Protein AF-A0A3S9PC33-F1 (afdb_monomer_lite)

Radius of gyration: 20.85 Å; chains: 1; bounding box: 81×26×42 Å

Sequence (114 aa):
MAQGRTTSTGSTDLRLGSVVSEIEGLYTALRTTPGGPRRDRILTDLAQAGRRLTALALDPRRDRGGVPPRSRWERRRHLAARGAELVSVFLTGWAEGRRAGDREATHAPGSRHP

Structure (mmCIF, N/CA/C/O backbone):
data_AF-A0A3S9PC33-F1
#
_entry.id   AF-A0A3S9PC33-F1
#
loop_
_atom_site.group_PDB
_atom_site.id
_atom_site.type_symbol
_atom_site.label_atom_id
_atom_site.label_alt_id
_atom_site.label_comp_id
_atom_site.label_asym_id
_atom_site.label_entity_id
_atom_site.label_seq_id
_atom_site.pdbx_PDB_ins_code
_atom_site.Cartn_x
_atom_site.Cartn_y
_atom_site.Cartn_z
_atom_site.occupancy
_atom_site.B_iso_or_equiv
_atom_site.auth_seq_id
_atom_site.auth_comp_id
_atom_site.auth_asym_id
_atom_site.auth_atom_id
_atom_site.pdbx_PDB_model_num
ATOM 1 N N . MET A 1 1 ? 31.276 11.092 -24.715 1.00 33.91 1 MET A N 1
ATOM 2 C CA . MET A 1 1 ? 30.232 11.737 -23.887 1.00 33.91 1 MET A CA 1
ATOM 3 C C . MET A 1 1 ? 29.112 10.729 -23.625 1.00 33.91 1 MET A C 1
ATOM 5 O O . MET A 1 1 ? 28.301 10.501 -24.512 1.00 33.91 1 MET A O 1
ATOM 9 N N . ALA A 1 2 ? 29.098 10.060 -22.464 1.00 45.88 2 ALA A N 1
ATOM 10 C CA . ALA A 1 2 ? 28.091 9.046 -22.118 1.00 45.88 2 ALA A CA 1
ATOM 11 C C . ALA A 1 2 ? 27.826 9.031 -20.595 1.00 45.88 2 ALA A C 1
ATOM 13 O O . ALA A 1 2 ? 28.164 8.071 -19.914 1.00 45.88 2 ALA A O 1
ATOM 14 N N . GLN A 1 3 ? 27.226 10.101 -20.055 1.00 43.12 3 GLN A N 1
ATOM 15 C CA . GLN A 1 3 ? 27.032 10.281 -18.600 1.00 43.12 3 GLN A CA 1
ATOM 16 C C . GLN A 1 3 ? 25.560 10.365 -18.128 1.00 43.12 3 GLN A C 1
ATOM 18 O O . GLN A 1 3 ? 25.309 10.621 -16.958 1.00 43.12 3 GLN A O 1
ATOM 23 N N . GLY A 1 4 ? 24.561 10.136 -18.991 1.00 46.12 4 GLY A N 1
ATOM 24 C CA . GLY A 1 4 ? 23.149 10.427 -18.661 1.00 46.12 4 GLY A CA 1
ATOM 25 C C . GLY A 1 4 ? 22.278 9.277 -18.126 1.00 46.12 4 GLY A C 1
ATOM 26 O O . GLY A 1 4 ? 21.115 9.511 -17.817 1.00 46.12 4 GLY A O 1
ATOM 27 N N . ARG A 1 5 ? 22.769 8.029 -18.053 1.00 51.16 5 ARG A N 1
ATOM 28 C CA . ARG A 1 5 ? 21.909 6.842 -17.811 1.00 51.16 5 ARG A CA 1
ATOM 29 C C . ARG A 1 5 ? 21.961 6.237 -16.402 1.00 51.16 5 ARG A C 1
ATOM 31 O O . ARG A 1 5 ? 21.090 5.440 -16.073 1.00 51.16 5 ARG A O 1
ATOM 38 N N . THR A 1 6 ? 22.930 6.598 -15.562 1.00 51.22 6 THR A N 1
ATOM 39 C CA . THR A 1 6 ? 23.136 5.959 -14.244 1.00 51.22 6 THR A CA 1
ATOM 40 C C . THR A 1 6 ? 22.338 6.607 -13.109 1.00 51.22 6 THR A C 1
ATOM 42 O O . THR A 1 6 ? 21.888 5.914 -12.199 1.00 51.22 6 THR A O 1
ATOM 45 N N . THR A 1 7 ? 22.095 7.917 -13.170 1.00 56.19 7 THR A N 1
ATOM 46 C CA . THR A 1 7 ? 21.427 8.673 -12.094 1.00 56.19 7 THR A CA 1
ATOM 47 C C . THR A 1 7 ? 19.926 8.388 -12.010 1.00 56.19 7 THR A C 1
ATOM 49 O O . THR A 1 7 ? 19.370 8.293 -10.915 1.00 56.19 7 THR A O 1
ATOM 52 N N . SER A 1 8 ? 19.270 8.185 -13.157 1.00 60.28 8 SER A N 1
ATOM 53 C CA . SER A 1 8 ? 17.828 7.917 -13.214 1.00 60.28 8 SER A CA 1
ATOM 54 C C . SER A 1 8 ? 17.465 6.553 -12.622 1.00 60.28 8 SER A C 1
ATOM 56 O O . SER A 1 8 ? 16.471 6.453 -11.909 1.00 60.28 8 SER A O 1
ATOM 58 N N . THR A 1 9 ? 18.265 5.513 -12.876 1.00 62.62 9 THR A N 1
ATOM 59 C CA . THR A 1 9 ? 18.015 4.164 -12.340 1.00 62.62 9 THR A CA 1
ATOM 60 C C . THR A 1 9 ? 18.237 4.122 -10.830 1.00 62.62 9 THR A C 1
ATOM 62 O O . THR A 1 9 ? 17.384 3.610 -10.109 1.00 62.62 9 THR A O 1
ATOM 65 N N . GLY A 1 10 ? 19.316 4.749 -10.342 1.00 69.62 10 GLY A N 1
ATOM 66 C CA . GLY A 1 10 ? 19.592 4.857 -8.907 1.00 69.62 10 GLY A CA 1
ATOM 67 C C . GLY A 1 10 ? 18.497 5.611 -8.148 1.00 69.62 10 GLY A C 1
ATOM 68 O O . GLY A 1 10 ? 18.058 5.157 -7.096 1.00 69.62 10 GLY A O 1
ATOM 69 N N . SER A 1 11 ? 17.976 6.711 -8.704 1.00 79.00 11 SER A N 1
ATOM 70 C CA . SER A 1 11 ? 16.856 7.439 -8.090 1.00 79.00 11 SER A CA 1
ATOM 71 C C . SER A 1 11 ? 15.584 6.588 -8.004 1.00 79.00 11 SER A C 1
ATOM 73 O O . SER A 1 11 ? 14.918 6.579 -6.969 1.00 79.00 11 SER A O 1
ATOM 75 N N . THR A 1 12 ? 15.252 5.833 -9.055 1.00 80.25 12 THR A N 1
ATOM 76 C CA . THR A 1 12 ? 14.087 4.937 -9.043 1.00 80.25 12 THR A CA 1
ATOM 77 C C . THR A 1 12 ? 14.268 3.779 -8.065 1.00 80.25 12 THR A C 1
ATOM 79 O O . THR A 1 12 ? 13.316 3.409 -7.383 1.00 80.25 12 THR A O 1
ATOM 82 N N . ASP A 1 13 ? 15.469 3.214 -7.951 1.00 82.06 13 ASP A N 1
ATOM 83 C CA . ASP A 1 13 ? 15.737 2.141 -6.992 1.00 82.06 13 ASP A CA 1
ATOM 84 C C . ASP A 1 13 ? 15.694 2.625 -5.541 1.00 82.06 13 ASP A C 1
ATOM 86 O O . ASP A 1 13 ? 15.116 1.935 -4.702 1.00 82.06 13 ASP A O 1
ATOM 90 N N . LEU A 1 14 ? 16.167 3.842 -5.257 1.00 90.12 14 LEU A N 1
ATOM 91 C CA . LEU A 1 14 ? 15.979 4.479 -3.951 1.00 90.12 14 LEU A CA 1
ATOM 92 C C . LEU A 1 14 ? 14.497 4.727 -3.642 1.00 90.12 14 LEU A C 1
ATOM 94 O O . LEU A 1 14 ? 14.057 4.457 -2.528 1.00 90.12 14 LEU A O 1
ATOM 98 N N . ARG A 1 15 ? 13.707 5.177 -4.628 1.00 89.75 15 ARG A N 1
ATOM 99 C CA . ARG A 1 15 ? 12.252 5.367 -4.476 1.00 89.75 15 ARG A CA 1
ATOM 100 C C . ARG A 1 15 ? 11.513 4.051 -4.245 1.00 89.75 15 ARG A C 1
ATOM 102 O O . ARG A 1 15 ? 10.557 4.012 -3.477 1.00 89.75 15 ARG A O 1
ATOM 109 N N . LEU A 1 16 ? 11.933 2.964 -4.890 1.00 89.94 16 LEU A N 1
ATOM 110 C CA . LEU A 1 16 ? 11.375 1.647 -4.592 1.00 89.94 16 LEU A CA 1
ATOM 111 C C . LEU A 1 16 ? 11.756 1.173 -3.199 1.00 89.94 16 LEU A C 1
ATOM 113 O O . LEU A 1 16 ? 10.877 0.718 -2.476 1.00 89.94 16 LEU A O 1
ATOM 117 N N . GLY A 1 17 ? 13.028 1.309 -2.820 1.00 89.94 17 GLY A N 1
ATOM 118 C CA . GLY A 1 17 ? 13.486 0.985 -1.472 1.00 89.94 17 GLY A CA 1
ATOM 119 C C . G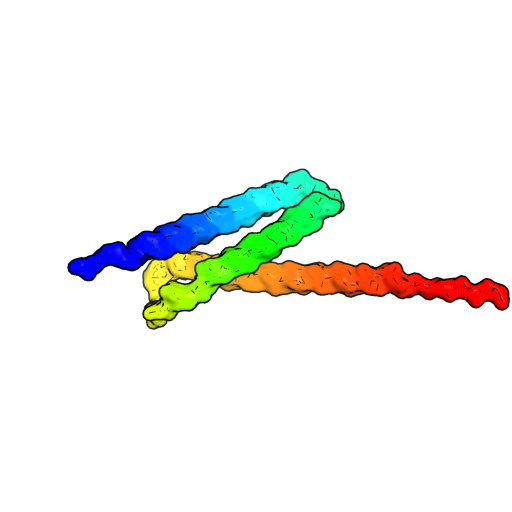LY A 1 17 ? 12.683 1.740 -0.415 1.00 89.94 17 GLY A C 1
ATOM 120 O O . GLY A 1 17 ? 12.167 1.123 0.510 1.00 89.94 17 GLY A O 1
ATOM 121 N N . SER A 1 18 ? 12.470 3.046 -0.606 1.00 95.75 18 SER A N 1
ATOM 122 C CA . SER A 1 18 ? 11.703 3.860 0.340 1.00 95.75 18 SER A CA 1
ATOM 123 C C . SER A 1 18 ? 10.242 3.422 0.451 1.00 95.75 18 SER A C 1
ATOM 125 O O . SER A 1 18 ? 9.719 3.351 1.557 1.00 95.75 18 SER A O 1
ATOM 127 N N . VAL A 1 19 ? 9.580 3.100 -0.669 1.00 96.12 19 VAL A N 1
ATOM 128 C CA . VAL A 1 19 ? 8.183 2.631 -0.638 1.00 96.12 19 VAL A CA 1
ATOM 129 C C . VAL A 1 19 ? 8.076 1.245 0.007 1.00 96.12 19 VAL A C 1
ATOM 131 O O . VAL A 1 19 ? 7.118 0.987 0.729 1.00 96.12 19 VAL A O 1
ATOM 134 N N . VAL A 1 20 ? 9.058 0.359 -0.195 1.00 96.38 20 VAL A N 1
ATOM 135 C CA . VAL A 1 20 ? 9.099 -0.948 0.483 1.00 96.38 20 VAL A CA 1
ATOM 136 C C . VAL A 1 20 ? 9.262 -0.770 1.994 1.00 96.38 20 VAL A C 1
ATOM 138 O O . VAL A 1 20 ? 8.472 -1.330 2.750 1.00 96.38 20 VAL A O 1
ATOM 141 N N . SER A 1 21 ? 10.204 0.067 2.438 1.00 96.69 21 SER A N 1
ATOM 142 C CA . SER A 1 21 ? 10.386 0.373 3.864 1.00 96.69 21 SER A CA 1
ATOM 143 C C . SER A 1 21 ? 9.148 1.023 4.494 1.00 96.69 21 SER A C 1
ATOM 145 O O . SER A 1 21 ? 8.805 0.720 5.635 1.00 96.69 21 SER A O 1
ATOM 147 N N . GLU A 1 22 ? 8.435 1.877 3.754 1.00 97.50 22 GLU A N 1
ATOM 148 C CA . GLU A 1 22 ? 7.160 2.458 4.192 1.00 97.50 22 GLU A CA 1
ATOM 149 C C . GLU A 1 22 ? 6.089 1.372 4.411 1.00 97.50 22 GLU A C 1
ATOM 151 O O . GLU A 1 22 ? 5.431 1.358 5.452 1.00 97.50 22 GLU A O 1
ATOM 156 N N . ILE A 1 23 ? 5.947 0.421 3.478 1.00 97.69 23 ILE A N 1
ATOM 157 C CA . ILE A 1 23 ? 5.007 -0.709 3.604 1.00 97.69 23 ILE A CA 1
ATOM 158 C C . ILE A 1 23 ? 5.355 -1.584 4.814 1.00 97.69 23 ILE A C 1
ATOM 160 O O . ILE A 1 23 ? 4.460 -1.954 5.573 1.00 97.69 23 ILE A O 1
ATOM 164 N N . GLU A 1 24 ? 6.635 -1.901 5.022 1.00 97.31 24 GLU A N 1
ATOM 165 C CA . GLU A 1 24 ? 7.094 -2.689 6.173 1.00 97.31 24 GLU A CA 1
ATOM 166 C C . GLU A 1 24 ? 6.794 -1.984 7.506 1.00 97.31 24 GLU A C 1
ATOM 168 O O . GLU A 1 24 ? 6.314 -2.617 8.454 1.00 97.31 24 GLU A O 1
ATOM 173 N N . GLY A 1 25 ? 7.002 -0.665 7.568 1.00 98.00 25 GLY A N 1
ATOM 174 C CA . GLY A 1 25 ? 6.657 0.156 8.728 1.00 98.00 25 GLY A CA 1
ATOM 175 C C . GLY A 1 25 ? 5.153 0.164 9.012 1.00 98.00 25 GLY A C 1
ATOM 176 O O . GLY A 1 25 ? 4.734 -0.092 10.143 1.00 98.00 25 GLY A O 1
ATOM 177 N N . LEU A 1 26 ? 4.329 0.375 7.981 1.00 97.69 26 LEU A N 1
ATOM 178 C CA . LEU A 1 26 ? 2.867 0.356 8.097 1.00 97.69 26 LEU A CA 1
ATOM 179 C C . LEU A 1 26 ? 2.340 -1.025 8.505 1.00 97.69 26 LEU A C 1
ATOM 181 O O . LEU A 1 26 ? 1.462 -1.117 9.362 1.00 97.69 26 LEU A O 1
ATOM 185 N N . TYR A 1 27 ? 2.894 -2.106 7.954 1.00 96.12 27 TYR A N 1
ATOM 186 C CA . TYR A 1 27 ? 2.521 -3.471 8.328 1.00 96.12 27 TYR A CA 1
ATOM 187 C C . TYR A 1 27 ? 2.891 -3.785 9.783 1.00 96.12 27 TYR A C 1
ATOM 189 O O . TYR A 1 27 ? 2.103 -4.380 10.522 1.00 96.12 27 TYR A O 1
ATOM 197 N N . THR A 1 28 ? 4.065 -3.333 10.226 1.00 97.69 28 THR A N 1
ATOM 198 C CA . THR A 1 28 ? 4.492 -3.475 11.623 1.00 97.69 28 THR A CA 1
ATOM 199 C C . THR A 1 28 ? 3.561 -2.706 12.560 1.00 97.69 28 THR A C 1
ATOM 201 O O . THR A 1 28 ? 3.097 -3.266 13.554 1.00 97.69 28 THR A O 1
ATOM 204 N N . ALA A 1 29 ? 3.205 -1.466 12.213 1.00 97.00 29 ALA A N 1
ATOM 205 C CA . ALA A 1 29 ? 2.234 -0.674 12.965 1.00 97.00 29 ALA A CA 1
ATOM 206 C C . ALA A 1 29 ? 0.843 -1.331 12.986 1.00 97.00 29 ALA A C 1
ATOM 208 O O . ALA A 1 29 ? 0.173 -1.334 14.017 1.00 97.00 29 ALA A O 1
ATOM 209 N N . LEU A 1 30 ? 0.409 -1.938 11.879 1.00 96.81 30 LEU A N 1
ATOM 210 C CA . LEU A 1 30 ? -0.863 -2.658 11.796 1.00 96.81 30 LEU A CA 1
ATOM 211 C C . LEU A 1 30 ? -0.906 -3.872 12.733 1.00 96.81 30 LEU A C 1
ATOM 213 O O . LEU A 1 30 ? -1.960 -4.178 13.292 1.00 96.81 30 LEU A O 1
ATOM 217 N N . ARG A 1 31 ? 0.222 -4.573 12.905 1.00 96.38 31 ARG A N 1
ATOM 218 C CA . ARG A 1 31 ? 0.324 -5.738 13.800 1.00 96.38 31 ARG A CA 1
ATOM 219 C C . ARG A 1 31 ? 0.199 -5.369 15.275 1.00 96.38 31 ARG A C 1
ATOM 221 O O . ARG A 1 31 ? -0.266 -6.194 16.051 1.00 96.38 31 ARG A O 1
ATOM 228 N N . THR A 1 32 ? 0.592 -4.156 15.651 1.00 96.19 32 THR A N 1
ATOM 229 C CA . THR A 1 32 ? 0.540 -3.675 17.041 1.00 96.19 32 THR A CA 1
ATOM 230 C C . THR A 1 32 ? -0.662 -2.775 17.325 1.00 96.19 32 THR A C 1
ATOM 232 O O . THR A 1 32 ? -0.960 -2.508 18.486 1.00 96.19 32 THR A O 1
ATOM 235 N N . THR A 1 33 ? -1.377 -2.319 16.290 1.00 94.81 33 THR A N 1
ATOM 236 C CA . THR A 1 33 ? -2.534 -1.427 16.432 1.00 94.81 33 THR A CA 1
ATOM 237 C C . THR A 1 33 ? -3.837 -2.229 16.547 1.00 94.81 33 THR A C 1
ATOM 239 O O . THR A 1 33 ? -4.243 -2.875 15.568 1.00 94.81 33 THR A O 1
ATOM 242 N N . PRO A 1 34 ? -4.531 -2.175 17.702 1.00 90.56 34 PRO A N 1
ATOM 243 C CA . PRO A 1 34 ? -5.853 -2.779 17.854 1.00 90.56 34 PRO A CA 1
ATOM 244 C C . PRO A 1 34 ? -6.888 -2.105 16.935 1.00 90.56 34 PRO A C 1
ATOM 246 O O . PRO A 1 34 ? -6.613 -1.083 16.309 1.00 90.56 34 PRO A O 1
ATOM 249 N N . GLY A 1 35 ? -8.069 -2.714 16.801 1.00 90.56 35 GLY A N 1
ATOM 250 C CA . GLY A 1 35 ? -9.140 -2.244 15.911 1.00 90.56 35 GLY A CA 1
ATOM 251 C C . GLY A 1 35 ? -9.550 -0.777 16.108 1.00 90.56 35 GLY A C 1
ATOM 252 O O . GLY A 1 35 ? -9.278 -0.168 17.141 1.00 90.56 35 GLY A O 1
ATOM 253 N N . GLY A 1 36 ? -10.228 -0.218 15.103 1.00 94.38 36 GLY A N 1
ATOM 254 C CA . GLY A 1 36 ? -10.797 1.130 15.146 1.00 94.38 36 GLY A CA 1
ATOM 255 C C . GLY A 1 36 ? -10.163 2.112 14.152 1.00 94.38 36 GLY A C 1
ATOM 256 O O . GLY A 1 36 ? -9.352 1.716 13.310 1.00 94.38 36 GLY A O 1
ATOM 257 N N . PRO A 1 37 ? -10.471 3.418 14.270 1.00 95.06 37 PRO A N 1
ATOM 258 C CA . PRO A 1 37 ? -10.168 4.408 13.232 1.00 95.06 37 PRO A CA 1
ATOM 259 C C . PRO A 1 37 ? -8.682 4.521 12.879 1.00 95.06 37 PRO A C 1
ATOM 261 O O . PRO A 1 37 ? -8.318 4.803 11.739 1.00 95.06 37 PRO A O 1
ATOM 264 N N . ARG A 1 38 ? -7.791 4.287 13.852 1.00 95.88 38 ARG A N 1
ATOM 265 C CA . ARG A 1 38 ? -6.340 4.275 13.620 1.00 95.88 38 ARG A CA 1
ATOM 266 C C . ARG A 1 38 ? -5.921 3.104 12.730 1.00 95.88 38 ARG A C 1
ATOM 268 O O . ARG A 1 38 ? -5.086 3.287 11.850 1.00 95.88 38 ARG A O 1
ATOM 275 N N . ARG A 1 39 ? -6.508 1.924 12.937 1.00 96.31 39 ARG A N 1
ATOM 276 C CA . ARG A 1 39 ? -6.255 0.730 12.124 1.00 96.31 39 ARG A CA 1
ATOM 277 C C . ARG A 1 39 ? -6.733 0.932 10.686 1.00 96.31 39 ARG A C 1
ATOM 279 O O . ARG A 1 39 ? -6.003 0.594 9.759 1.00 96.31 39 ARG A O 1
ATOM 286 N N . ASP A 1 40 ? -7.902 1.543 10.505 1.00 95.19 40 ASP A N 1
ATOM 287 C CA . ASP A 1 40 ? -8.468 1.825 9.177 1.00 95.19 40 ASP A CA 1
ATOM 288 C C . ASP A 1 40 ? -7.625 2.826 8.379 1.00 95.19 40 ASP A C 1
ATOM 290 O O . ASP A 1 40 ? -7.432 2.662 7.170 1.00 95.19 40 ASP A O 1
ATOM 294 N N . ARG A 1 41 ? -7.057 3.831 9.058 1.00 97.06 41 ARG A N 1
ATOM 295 C CA . ARG A 1 41 ? -6.075 4.748 8.457 1.00 97.06 41 ARG A CA 1
ATOM 296 C C . ARG A 1 41 ? -4.828 4.000 7.996 1.00 97.06 41 ARG A C 1
ATOM 298 O O . ARG A 1 41 ? -4.470 4.114 6.831 1.00 97.06 41 ARG A O 1
ATOM 305 N N . ILE A 1 42 ? -4.246 3.150 8.849 1.00 97.12 42 ILE A N 1
ATOM 306 C CA . ILE A 1 42 ? -3.064 2.345 8.487 1.00 97.12 42 ILE A CA 1
ATOM 307 C C . ILE A 1 42 ? -3.349 1.457 7.267 1.00 97.12 42 ILE A C 1
ATOM 309 O O . ILE A 1 42 ? -2.520 1.365 6.366 1.00 97.12 42 ILE A O 1
ATOM 313 N N . LEU A 1 43 ? -4.524 0.826 7.196 1.00 96.94 43 LEU A N 1
ATOM 314 C CA . LEU A 1 43 ? -4.926 0.025 6.033 1.00 96.94 43 LEU A CA 1
ATOM 315 C C . LEU A 1 43 ? -5.060 0.871 4.757 1.00 96.94 43 LEU A C 1
ATOM 317 O O . LEU A 1 43 ? -4.669 0.428 3.676 1.00 96.94 43 LEU A O 1
ATOM 321 N N . THR A 1 44 ? -5.587 2.089 4.880 1.00 97.38 44 THR A N 1
ATOM 322 C CA . THR A 1 44 ? -5.712 3.036 3.763 1.00 97.38 44 THR A CA 1
ATOM 323 C C . THR A 1 44 ? -4.341 3.475 3.250 1.00 97.38 44 THR A C 1
ATOM 325 O O . THR A 1 44 ? -4.093 3.433 2.040 1.00 97.38 44 THR A O 1
ATOM 328 N N . ASP A 1 45 ? -3.432 3.814 4.163 1.00 97.06 45 ASP A N 1
ATOM 329 C CA . ASP A 1 45 ? -2.058 4.207 3.850 1.00 97.06 45 ASP A CA 1
ATOM 330 C C . ASP A 1 45 ? -1.295 3.054 3.186 1.00 97.06 45 ASP A C 1
ATOM 332 O O . ASP A 1 45 ? -0.602 3.249 2.184 1.00 97.06 45 ASP A O 1
ATOM 336 N N . LEU A 1 46 ? -1.494 1.826 3.673 1.00 97.50 46 LEU A N 1
ATOM 337 C CA . LEU A 1 46 ? -0.884 0.618 3.118 1.00 97.50 46 LEU A CA 1
ATOM 338 C C . LEU A 1 46 ? -1.380 0.342 1.689 1.00 97.50 46 LEU A C 1
ATOM 340 O O . LEU A 1 46 ? -0.578 0.051 0.799 1.00 97.50 46 LEU A O 1
ATOM 344 N N . ALA A 1 47 ? -2.677 0.529 1.424 1.00 95.88 47 ALA A N 1
ATOM 345 C CA . ALA A 1 47 ? -3.228 0.446 0.071 1.00 95.88 47 ALA A CA 1
ATOM 346 C C . ALA A 1 47 ? -2.649 1.531 -0.859 1.00 95.88 47 ALA A C 1
ATOM 348 O O . ALA A 1 47 ? -2.346 1.268 -2.026 1.00 95.88 47 ALA A O 1
ATOM 349 N N . GLN A 1 48 ? -2.458 2.755 -0.361 1.00 96.31 48 GLN A N 1
ATOM 350 C CA . GLN A 1 48 ? -1.847 3.841 -1.131 1.00 96.31 48 GLN A CA 1
ATOM 351 C C . GLN A 1 48 ? -0.361 3.595 -1.419 1.00 96.31 48 GLN A C 1
ATOM 353 O O . GLN A 1 48 ? 0.103 3.877 -2.527 1.00 96.31 48 GLN A O 1
ATOM 358 N N . ALA A 1 49 ? 0.391 3.064 -0.456 1.00 95.12 49 ALA A N 1
ATOM 359 C CA . ALA A 1 49 ? 1.780 2.663 -0.651 1.00 95.12 49 ALA A CA 1
ATOM 360 C C . ALA A 1 49 ? 1.896 1.529 -1.687 1.00 95.12 49 ALA A C 1
ATOM 362 O O . ALA A 1 49 ? 2.717 1.622 -2.599 1.00 95.12 49 ALA A O 1
ATOM 363 N N . GLY A 1 50 ? 1.005 0.531 -1.646 1.00 93.62 50 GLY A N 1
ATOM 364 C CA . GLY A 1 50 ? 0.941 -0.539 -2.651 1.00 93.62 50 GLY A CA 1
ATOM 365 C C . GLY A 1 50 ? 0.678 -0.031 -4.077 1.00 93.62 50 GLY A C 1
ATOM 366 O O . GLY A 1 50 ? 1.344 -0.456 -5.026 1.00 93.62 50 GLY A O 1
ATOM 367 N N . ARG A 1 51 ? -0.224 0.948 -4.243 1.00 93.25 51 ARG A N 1
ATOM 368 C CA . ARG A 1 51 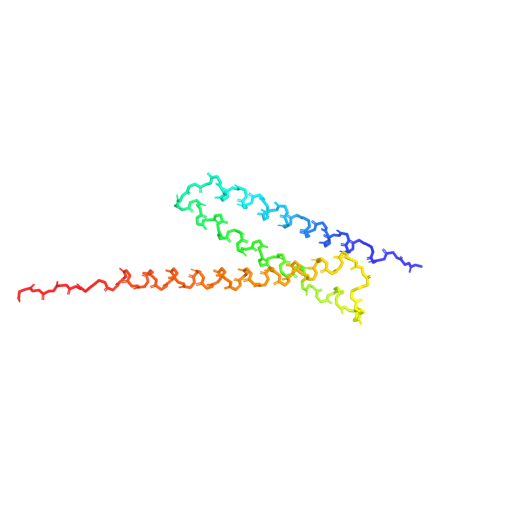? -0.453 1.609 -5.544 1.00 93.25 51 ARG A CA 1
ATOM 369 C C . ARG A 1 51 ? 0.793 2.341 -6.046 1.00 93.25 51 ARG A C 1
ATOM 371 O O . ARG A 1 51 ? 1.151 2.204 -7.214 1.00 93.25 51 ARG A O 1
ATOM 378 N N . ARG A 1 52 ? 1.487 3.074 -5.165 1.00 93.19 52 ARG A N 1
ATOM 379 C CA . ARG A 1 52 ? 2.755 3.750 -5.498 1.00 93.19 52 ARG A CA 1
ATOM 380 C C . ARG A 1 52 ? 3.837 2.751 -5.907 1.00 93.19 52 ARG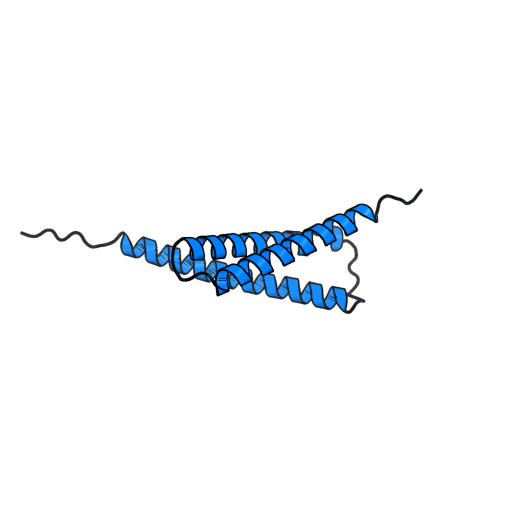 A C 1
ATOM 382 O O . ARG A 1 52 ? 4.515 2.976 -6.905 1.00 93.19 52 ARG A O 1
ATOM 389 N N . LEU A 1 53 ? 3.965 1.637 -5.185 1.00 92.44 53 LEU A N 1
ATOM 390 C CA . LEU A 1 53 ? 4.916 0.575 -5.514 1.00 92.44 53 LEU A CA 1
ATOM 391 C C . LEU A 1 53 ? 4.645 -0.002 -6.904 1.00 92.44 53 LEU A C 1
ATOM 393 O O . LEU A 1 53 ? 5.568 -0.140 -7.701 1.00 92.44 53 LEU A O 1
ATOM 397 N N . THR A 1 54 ? 3.378 -0.290 -7.203 1.00 88.62 54 THR A N 1
ATOM 398 C CA . THR A 1 54 ? 2.949 -0.818 -8.504 1.00 88.62 54 THR A CA 1
ATOM 399 C C . THR A 1 54 ? 3.282 0.162 -9.627 1.00 88.62 54 THR A C 1
ATOM 401 O O . THR A 1 54 ? 3.901 -0.228 -10.612 1.00 88.62 54 THR A O 1
ATOM 404 N N . ALA A 1 55 ? 2.978 1.451 -9.451 1.00 87.31 55 ALA A N 1
ATOM 405 C CA . ALA A 1 55 ? 3.310 2.485 -10.431 1.00 87.31 55 ALA A CA 1
ATOM 406 C C . ALA A 1 55 ? 4.827 2.596 -10.688 1.00 87.31 55 ALA A C 1
ATOM 408 O O . ALA A 1 55 ? 5.250 2.756 -11.829 1.00 87.31 55 ALA A O 1
ATOM 409 N N . LEU A 1 56 ? 5.654 2.464 -9.644 1.00 86.75 56 LEU A N 1
ATOM 410 C CA . LEU A 1 56 ? 7.117 2.476 -9.766 1.00 86.75 56 LEU A CA 1
ATOM 411 C C . LEU A 1 56 ? 7.684 1.183 -10.373 1.00 86.75 56 LEU A C 1
ATOM 413 O O . LEU A 1 56 ? 8.735 1.206 -11.016 1.00 86.75 56 LEU A O 1
ATOM 417 N N . ALA A 1 57 ? 7.036 0.044 -10.132 1.00 81.62 57 ALA A N 1
ATOM 418 C CA . ALA A 1 57 ? 7.460 -1.253 -10.645 1.00 81.62 57 ALA A CA 1
ATOM 419 C C . ALA A 1 57 ? 7.100 -1.440 -12.124 1.00 81.62 57 ALA A C 1
ATOM 421 O O . ALA A 1 57 ? 7.869 -2.072 -12.845 1.00 81.62 57 ALA A O 1
ATOM 422 N N . LEU A 1 58 ? 5.971 -0.873 -12.559 1.00 78.88 58 LEU A N 1
ATOM 423 C CA . LEU A 1 58 ? 5.458 -0.951 -13.928 1.00 78.88 58 LEU A CA 1
ATOM 424 C C . LEU A 1 58 ? 5.947 0.185 -14.839 1.00 78.88 58 LEU A C 1
ATOM 426 O O . LEU A 1 58 ? 5.449 0.296 -15.954 1.00 78.88 58 LEU A O 1
ATOM 430 N N . ASP A 1 59 ? 6.888 1.033 -14.396 1.00 68.62 59 ASP A N 1
ATOM 431 C CA . ASP A 1 59 ? 7.389 2.151 -15.207 1.00 68.62 59 ASP A CA 1
ATOM 432 C C . ASP A 1 59 ? 7.884 1.647 -16.586 1.00 68.62 59 ASP A C 1
ATOM 434 O O . ASP A 1 59 ? 8.927 0.983 -16.657 1.00 68.62 59 ASP A O 1
ATOM 438 N N . PRO A 1 60 ? 7.193 1.988 -17.698 1.00 53.19 60 PRO A N 1
ATOM 439 C CA . PRO A 1 60 ? 7.521 1.518 -19.047 1.00 53.19 60 PRO A CA 1
ATOM 440 C C . PRO A 1 60 ? 8.913 1.951 -19.517 1.00 53.19 60 PRO A C 1
ATOM 442 O O . PRO A 1 60 ? 9.451 1.422 -20.490 1.00 53.19 60 PRO A O 1
ATOM 445 N N . ARG A 1 61 ? 9.543 2.918 -18.833 1.00 58.25 61 ARG A N 1
ATOM 446 C CA . ARG A 1 61 ? 10.936 3.300 -19.095 1.00 58.25 61 ARG A CA 1
ATOM 447 C C . ARG A 1 61 ? 11.929 2.187 -18.744 1.00 58.25 61 ARG A C 1
ATOM 449 O O . ARG A 1 61 ? 13.016 2.184 -19.319 1.00 58.25 61 ARG A O 1
ATOM 456 N N . ARG A 1 62 ? 11.562 1.238 -17.869 1.00 54.34 62 ARG A N 1
ATOM 457 C CA . ARG A 1 62 ? 12.311 -0.011 -17.634 1.00 54.34 62 ARG A CA 1
ATOM 458 C C . ARG A 1 62 ? 12.060 -1.078 -18.700 1.00 54.34 62 ARG A C 1
ATOM 460 O O . ARG A 1 62 ? 12.930 -1.915 -18.902 1.00 54.34 62 ARG A O 1
ATOM 467 N N . ASP A 1 63 ? 10.924 -1.016 -19.390 1.00 50.38 63 ASP A N 1
ATOM 468 C CA . ASP A 1 63 ? 10.456 -2.051 -20.322 1.00 50.38 63 ASP A CA 1
ATOM 469 C C . ASP A 1 63 ? 10.883 -1.807 -21.785 1.00 50.38 63 ASP A C 1
ATOM 471 O O . ASP A 1 63 ? 10.606 -2.598 -22.681 1.00 50.38 63 ASP A O 1
ATOM 475 N N . ARG A 1 64 ? 11.644 -0.733 -22.060 1.00 48.72 64 ARG A N 1
ATOM 476 C CA . ARG A 1 64 ? 12.215 -0.438 -23.395 1.00 48.72 64 ARG A CA 1
ATOM 477 C C . ARG A 1 64 ? 13.336 -1.389 -23.852 1.00 48.72 64 ARG A C 1
ATOM 479 O O . ARG A 1 64 ? 14.105 -1.062 -24.752 1.00 48.72 64 ARG A O 1
ATOM 486 N N . GLY A 1 65 ? 13.420 -2.575 -23.271 1.00 50.12 65 GLY A N 1
ATOM 487 C CA . GLY A 1 65 ? 14.289 -3.646 -23.726 1.00 50.12 65 GLY A CA 1
ATOM 488 C C . GLY A 1 65 ? 13.634 -4.971 -23.401 1.00 50.12 65 GLY A C 1
ATOM 489 O O . GLY A 1 65 ? 13.887 -5.506 -22.329 1.00 50.12 65 GLY A O 1
ATOM 490 N N . GLY A 1 66 ? 12.807 -5.479 -24.320 1.00 46.75 66 GLY A N 1
ATOM 491 C CA . GLY A 1 66 ? 12.168 -6.798 -24.269 1.00 46.75 66 GLY A CA 1
ATOM 492 C C . GLY A 1 66 ? 13.184 -7.941 -24.295 1.00 46.75 66 GLY A C 1
ATOM 493 O O . GLY A 1 66 ? 13.261 -8.712 -25.247 1.00 46.75 66 GLY A O 1
ATOM 494 N N . VAL A 1 67 ? 14.001 -8.026 -23.252 1.00 54.69 67 VAL A N 1
ATOM 495 C CA . VAL A 1 67 ? 14.939 -9.106 -22.993 1.00 54.69 67 VAL A CA 1
ATOM 496 C C . VAL A 1 67 ? 14.356 -9.890 -21.820 1.00 54.69 67 VAL A C 1
ATOM 498 O O . VAL A 1 67 ? 14.090 -9.294 -20.775 1.00 54.69 67 VAL A O 1
ATOM 501 N N . PRO A 1 68 ? 14.133 -11.209 -21.954 1.00 56.72 68 PRO A N 1
ATOM 502 C CA . PRO A 1 68 ? 13.652 -12.023 -20.844 1.00 56.72 68 PRO A CA 1
ATOM 503 C C . PRO A 1 68 ? 14.573 -11.848 -19.623 1.00 56.72 68 PRO A C 1
ATOM 505 O O . PRO A 1 68 ? 15.787 -11.725 -19.806 1.00 56.72 68 PRO A O 1
ATOM 508 N N . PRO A 1 69 ? 14.031 -11.833 -18.388 1.00 55.91 69 PRO A N 1
ATOM 509 C CA . PRO A 1 69 ? 14.779 -11.489 -17.180 1.00 55.91 69 PRO A CA 1
ATOM 510 C C . PRO A 1 69 ? 15.983 -12.420 -17.010 1.00 55.91 69 PRO A C 1
ATOM 512 O O . PRO A 1 69 ? 15.847 -13.591 -16.637 1.00 55.91 69 PRO A O 1
ATOM 515 N N . ARG A 1 70 ? 17.179 -11.900 -17.309 1.00 63.44 70 ARG A N 1
ATOM 516 C CA . ARG A 1 70 ? 18.426 -12.676 -17.292 1.00 63.44 70 ARG A CA 1
ATOM 517 C C . ARG A 1 70 ? 18.940 -12.877 -15.872 1.00 63.44 70 ARG A C 1
ATOM 519 O O . ARG A 1 70 ? 19.654 -13.845 -15.621 1.00 63.44 70 ARG A O 1
ATOM 526 N N . SER A 1 71 ? 18.539 -12.031 -14.921 1.00 68.12 71 SER A N 1
ATOM 527 C CA . SER A 1 71 ? 19.003 -12.115 -13.536 1.00 68.12 71 SER A CA 1
ATOM 528 C C . SER A 1 71 ? 17.960 -12.705 -12.574 1.00 68.12 71 SER A C 1
ATOM 530 O O . SER A 1 71 ? 16.748 -12.500 -12.686 1.00 68.12 71 SER A O 1
ATOM 532 N N . ARG A 1 72 ? 18.441 -13.425 -11.550 1.00 73.12 72 ARG A N 1
ATOM 533 C CA . ARG A 1 72 ? 17.622 -13.911 -10.419 1.00 73.12 72 ARG A CA 1
ATOM 534 C C . ARG A 1 72 ? 16.888 -12.763 -9.709 1.00 73.12 72 ARG A C 1
ATOM 536 O O . ARG A 1 72 ? 15.807 -12.966 -9.160 1.00 73.12 72 ARG A O 1
ATOM 543 N N . TRP A 1 73 ? 17.478 -11.570 -9.724 1.00 71.56 73 TRP A N 1
ATOM 544 C CA . TRP A 1 73 ? 16.955 -10.376 -9.068 1.00 71.56 73 TRP A CA 1
ATOM 545 C C . TRP A 1 73 ? 15.757 -9.781 -9.823 1.00 71.56 73 TRP A C 1
ATOM 547 O O . TRP A 1 73 ? 14.731 -9.500 -9.209 1.00 71.56 73 TRP A O 1
ATOM 557 N N . GLU A 1 74 ? 15.824 -9.698 -11.154 1.00 69.44 74 GLU A N 1
ATOM 558 C CA . GLU A 1 74 ? 14.684 -9.295 -11.996 1.00 69.44 74 GLU A CA 1
ATOM 559 C C . GLU A 1 74 ? 13.520 -10.277 -11.883 1.00 69.44 74 GLU A C 1
ATOM 561 O O . GLU A 1 74 ? 12.374 -9.853 -11.756 1.00 69.44 74 GLU A O 1
ATOM 566 N N . ARG A 1 75 ? 13.804 -11.587 -11.833 1.00 74.19 75 ARG A N 1
ATOM 567 C CA . ARG A 1 75 ? 12.769 -12.604 -11.587 1.00 74.19 75 ARG A CA 1
ATOM 568 C C . ARG A 1 75 ? 12.065 -12.399 -10.245 1.00 74.19 75 ARG A C 1
ATOM 570 O O . ARG A 1 75 ? 10.838 -12.411 -10.199 1.00 74.19 75 ARG A O 1
ATOM 577 N N . ARG A 1 76 ? 12.816 -12.154 -9.163 1.00 78.56 76 ARG A N 1
ATOM 578 C CA . ARG A 1 76 ? 12.233 -11.840 -7.844 1.00 78.56 76 ARG A CA 1
ATOM 579 C C . ARG A 1 76 ? 11.373 -10.580 -7.886 1.00 78.56 76 ARG A C 1
ATOM 581 O O . ARG A 1 76 ? 10.299 -10.559 -7.298 1.00 78.56 76 ARG A O 1
ATOM 588 N N . ARG A 1 77 ? 11.818 -9.555 -8.609 1.00 77.06 77 ARG A N 1
ATOM 589 C CA . ARG A 1 77 ? 11.104 -8.283 -8.735 1.00 77.06 77 ARG A CA 1
ATOM 590 C C . ARG A 1 77 ? 9.817 -8.406 -9.548 1.00 77.06 77 ARG A C 1
ATOM 592 O O . ARG A 1 77 ? 8.801 -7.849 -9.153 1.00 77.06 77 ARG A O 1
ATOM 599 N N . HIS A 1 78 ? 9.846 -9.169 -10.637 1.00 77.19 78 HIS A N 1
ATOM 600 C CA . HIS A 1 78 ? 8.660 -9.454 -11.439 1.00 77.19 78 HIS A CA 1
ATOM 601 C C . HIS A 1 78 ? 7.613 -10.231 -10.627 1.00 77.19 78 HIS A C 1
ATOM 603 O O . HIS A 1 78 ? 6.437 -9.879 -10.634 1.00 77.19 78 HIS A O 1
ATOM 609 N N . LEU A 1 79 ? 8.046 -11.226 -9.845 1.00 80.06 79 LEU A N 1
ATOM 610 C CA . LEU A 1 79 ? 7.165 -11.944 -8.919 1.00 80.06 79 LEU A CA 1
ATOM 611 C C . LEU A 1 79 ? 6.605 -11.029 -7.819 1.00 80.06 79 LEU A C 1
ATOM 613 O O . LEU A 1 79 ? 5.428 -11.135 -7.493 1.00 80.06 79 LEU A O 1
ATOM 617 N N . ALA A 1 80 ? 7.406 -10.101 -7.285 1.00 77.31 80 ALA A N 1
ATOM 618 C CA . ALA A 1 80 ? 6.933 -9.117 -6.311 1.00 77.31 80 ALA A CA 1
ATOM 619 C C . ALA A 1 80 ? 5.882 -8.164 -6.908 1.00 77.31 80 ALA A C 1
ATOM 621 O O . ALA A 1 80 ? 4.875 -7.889 -6.263 1.00 77.31 80 ALA A O 1
ATOM 622 N N . ALA A 1 81 ? 6.074 -7.710 -8.152 1.00 75.25 81 ALA A N 1
ATOM 623 C CA . ALA A 1 81 ? 5.099 -6.880 -8.861 1.00 75.25 81 ALA A CA 1
ATOM 624 C C . ALA A 1 81 ? 3.778 -7.631 -9.094 1.00 75.25 81 ALA A C 1
ATOM 626 O O . ALA A 1 81 ? 2.708 -7.100 -8.804 1.00 75.25 81 ALA A O 1
ATOM 627 N N . ARG A 1 82 ? 3.851 -8.899 -9.523 1.00 75.56 82 ARG A N 1
ATOM 628 C CA . ARG A 1 82 ? 2.674 -9.771 -9.662 1.00 75.56 82 ARG A 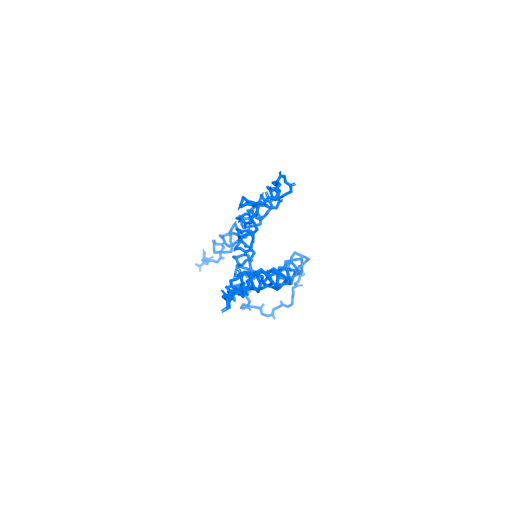CA 1
ATOM 629 C C . ARG A 1 82 ? 1.968 -10.033 -8.329 1.00 75.56 82 ARG A C 1
ATOM 631 O O . ARG A 1 82 ? 0.745 -10.020 -8.272 1.00 75.56 82 ARG A O 1
ATOM 638 N N . GLY A 1 83 ? 2.719 -10.226 -7.246 1.00 78.00 83 GLY A N 1
ATOM 639 C CA . GLY A 1 83 ? 2.152 -10.364 -5.903 1.00 78.00 83 GLY A CA 1
ATOM 640 C C . GLY A 1 83 ? 1.434 -9.095 -5.433 1.00 78.00 83 GLY A C 1
ATOM 641 O O . GLY A 1 83 ? 0.338 -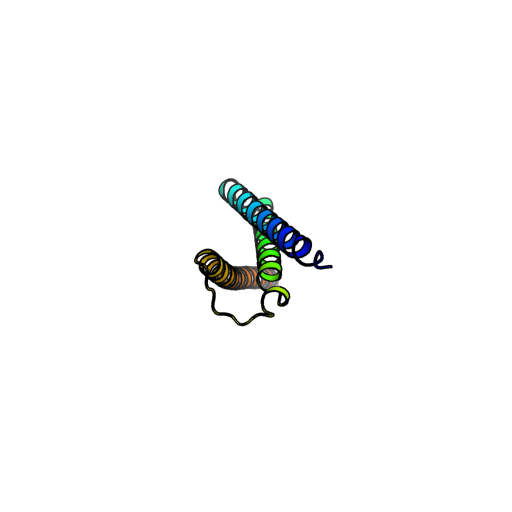9.177 -4.884 1.00 78.00 83 GLY A O 1
ATOM 642 N N . ALA A 1 84 ? 2.008 -7.918 -5.695 1.00 74.44 84 ALA A N 1
ATOM 643 C CA . ALA A 1 84 ? 1.396 -6.635 -5.352 1.00 74.44 84 ALA A CA 1
ATOM 644 C C . ALA A 1 84 ? 0.088 -6.378 -6.123 1.00 74.44 84 ALA A C 1
ATOM 646 O O . ALA A 1 84 ? -0.865 -5.853 -5.548 1.00 74.44 84 ALA A O 1
ATOM 647 N N . GLU A 1 85 ? 0.015 -6.797 -7.389 1.00 77.25 85 GLU A N 1
ATOM 648 C CA . GLU A 1 85 ? -1.206 -6.744 -8.203 1.00 77.25 85 GLU A CA 1
ATOM 649 C C . GLU A 1 85 ? -2.344 -7.560 -7.561 1.00 77.25 85 GLU A C 1
ATOM 651 O O . GLU A 1 85 ? -3.448 -7.047 -7.375 1.00 77.25 85 GLU A O 1
ATOM 656 N N . LEU A 1 86 ? -2.059 -8.791 -7.117 1.00 70.38 86 LEU A N 1
ATOM 657 C CA . LEU A 1 86 ? -3.039 -9.649 -6.439 1.00 70.38 86 LEU A CA 1
ATOM 658 C C . LEU A 1 86 ? -3.504 -9.067 -5.095 1.00 70.38 86 LEU A C 1
ATOM 660 O O . LEU A 1 86 ? -4.696 -9.087 -4.788 1.00 70.38 86 LEU A O 1
ATOM 664 N N . VAL A 1 87 ? -2.582 -8.503 -4.308 1.00 75.12 87 VAL A N 1
ATOM 665 C CA . VAL A 1 87 ? -2.919 -7.833 -3.040 1.00 75.12 87 VAL A CA 1
ATOM 666 C C . VAL A 1 87 ? -3.781 -6.594 -3.288 1.00 75.12 87 VAL A C 1
ATOM 668 O O . VAL A 1 87 ? -4.727 -6.353 -2.542 1.00 75.12 87 VAL A O 1
ATOM 671 N N . SER A 1 88 ? -3.499 -5.831 -4.348 1.00 70.19 88 SER A N 1
ATOM 672 C CA . SER A 1 88 ? -4.303 -4.670 -4.734 1.00 70.19 88 SER A CA 1
ATOM 673 C C . SER A 1 88 ? -5.748 -5.073 -5.019 1.00 70.19 88 SER A C 1
ATOM 675 O O . SER A 1 88 ? -6.648 -4.497 -4.418 1.00 70.19 88 SER A O 1
ATOM 677 N N . VAL A 1 89 ? -5.962 -6.106 -5.847 1.00 72.62 89 VAL A N 1
ATOM 678 C CA . VAL A 1 89 ? -7.299 -6.634 -6.184 1.00 72.62 89 VAL A CA 1
ATOM 679 C C . VAL A 1 89 ? -8.049 -7.131 -4.944 1.00 72.62 89 VAL A C 1
ATOM 681 O O . VAL A 1 89 ? -9.235 -6.846 -4.776 1.00 72.62 89 VAL A O 1
ATOM 684 N N . PHE A 1 90 ? -7.358 -7.831 -4.041 1.00 72.12 90 PHE A N 1
ATOM 685 C CA . PHE A 1 90 ? -7.945 -8.284 -2.780 1.00 72.12 90 PHE A CA 1
ATOM 686 C C . PHE A 1 90 ? -8.392 -7.109 -1.893 1.00 72.12 90 PHE A C 1
ATOM 688 O O . PHE A 1 90 ? -9.500 -7.111 -1.353 1.00 72.12 90 PHE A O 1
ATOM 695 N N . LEU A 1 91 ? -7.557 -6.074 -1.769 1.00 74.00 91 LEU A N 1
ATOM 696 C CA . LEU A 1 91 ? -7.860 -4.901 -0.949 1.00 74.00 91 LEU A CA 1
ATOM 697 C C . LEU A 1 91 ? -8.972 -4.028 -1.543 1.00 74.00 91 LEU A C 1
ATOM 699 O O . LEU A 1 91 ? -9.761 -3.469 -0.778 1.00 74.00 91 LEU A O 1
ATOM 703 N N . THR A 1 92 ? -9.079 -3.913 -2.871 1.00 72.88 92 THR A N 1
ATOM 704 C CA . THR A 1 92 ? -10.222 -3.236 -3.503 1.00 72.88 92 THR A CA 1
ATOM 705 C C . THR A 1 92 ? -11.519 -3.999 -3.276 1.00 72.88 92 THR A C 1
ATOM 707 O O . THR A 1 92 ? -12.500 -3.372 -2.888 1.00 72.88 92 THR A O 1
ATOM 710 N N . GLY A 1 93 ? -11.523 -5.331 -3.399 1.00 64.38 93 GLY A N 1
ATOM 711 C CA . GLY A 1 93 ? -12.700 -6.146 -3.070 1.00 64.38 93 GLY A CA 1
ATOM 712 C C . GLY A 1 93 ? -13.143 -5.991 -1.608 1.00 64.38 93 GLY A C 1
ATOM 713 O O . GLY A 1 93 ? -14.331 -5.856 -1.319 1.00 64.38 93 GLY A O 1
ATOM 714 N N . TRP A 1 94 ? -12.187 -5.909 -0.679 1.00 60.66 94 TRP A N 1
ATOM 715 C CA . TRP A 1 94 ? -12.474 -5.658 0.737 1.00 60.66 94 TRP A CA 1
ATOM 716 C C . TRP A 1 94 ? -13.026 -4.243 1.008 1.00 60.66 94 TRP A C 1
ATOM 718 O O . TRP A 1 94 ? -13.903 -4.061 1.854 1.00 60.66 94 TRP A O 1
ATOM 728 N N . ALA A 1 95 ? -12.550 -3.225 0.285 1.00 58.44 95 ALA A N 1
ATOM 729 C CA . ALA A 1 95 ? -13.066 -1.859 0.388 1.00 58.44 95 ALA A CA 1
ATOM 730 C C . ALA A 1 95 ? -14.480 -1.705 -0.211 1.00 58.44 95 ALA A C 1
ATOM 732 O O . ALA A 1 95 ? -15.283 -0.933 0.316 1.00 58.44 95 ALA A O 1
ATOM 733 N N . GLU A 1 96 ? -14.795 -2.453 -1.273 1.00 59.62 96 GLU A N 1
ATOM 734 C CA . GLU A 1 96 ? -16.127 -2.514 -1.891 1.00 59.62 96 GLU A CA 1
ATOM 735 C C . GLU A 1 96 ? -17.163 -3.095 -0.910 1.00 59.62 96 GLU A C 1
ATOM 737 O O . GLU A 1 96 ? -18.232 -2.513 -0.719 1.00 59.62 96 GLU A O 1
ATOM 742 N N . GLY A 1 97 ? -16.807 -4.174 -0.199 1.00 58.44 97 GLY A N 1
ATOM 743 C CA . GLY A 1 97 ? -17.666 -4.798 0.816 1.00 58.44 97 GLY A CA 1
ATOM 744 C C . GLY A 1 97 ? -18.012 -3.873 1.991 1.00 58.44 97 GLY A C 1
ATOM 745 O O . GLY A 1 97 ? -19.142 -3.889 2.475 1.00 58.44 97 GLY A O 1
ATOM 746 N N . ARG A 1 98 ? -17.089 -2.992 2.408 1.00 57.47 98 ARG A N 1
ATOM 747 C CA . ARG A 1 98 ? -17.382 -1.962 3.427 1.00 57.47 98 ARG A CA 1
ATOM 748 C C . ARG A 1 98 ? -18.340 -0.880 2.924 1.00 57.47 98 ARG A C 1
ATOM 750 O O . ARG A 1 98 ? -19.228 -0.474 3.664 1.00 57.47 98 ARG A O 1
ATOM 757 N N . ARG A 1 99 ? -18.212 -0.445 1.665 1.00 56.12 99 ARG A N 1
ATOM 758 C CA . ARG A 1 99 ? -19.144 0.532 1.065 1.00 56.12 99 ARG A CA 1
ATOM 759 C C . ARG A 1 99 ? -20.547 -0.034 0.848 1.00 56.12 99 ARG A C 1
ATOM 761 O O . ARG A 1 99 ? -21.499 0.740 0.797 1.00 56.12 99 ARG A O 1
ATOM 768 N N . ALA A 1 100 ? -20.681 -1.350 0.685 1.00 56.88 100 ALA A N 1
ATOM 769 C CA . ALA A 1 100 ? -21.981 -2.014 0.653 1.00 56.88 100 ALA A CA 1
ATOM 770 C C . ALA A 1 100 ? -22.644 -2.006 2.045 1.00 56.88 100 ALA A C 1
ATOM 772 O O . ALA A 1 100 ? -23.804 -1.619 2.151 1.00 56.88 100 ALA A O 1
ATOM 773 N N . GLY A 1 101 ? -21.883 -2.304 3.108 1.00 54.06 101 GLY A N 1
ATOM 774 C CA . GLY A 1 101 ? -22.380 -2.270 4.492 1.00 54.06 101 GLY A CA 1
ATOM 775 C C . GLY A 1 10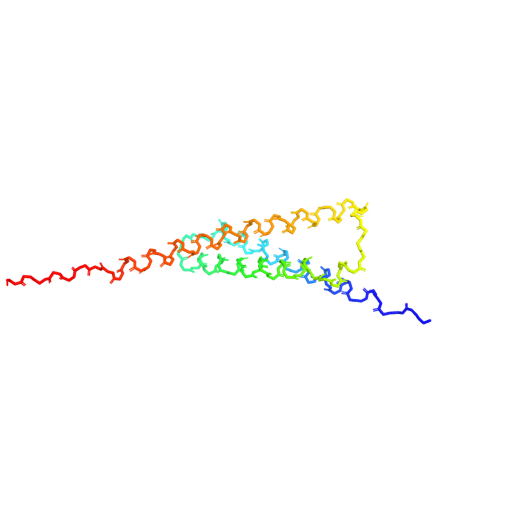1 ? -22.832 -0.883 4.974 1.00 54.06 101 GLY A C 1
ATOM 776 O O . GLY A 1 101 ? -23.858 -0.774 5.641 1.00 54.06 101 GLY A O 1
ATOM 777 N N . ASP A 1 102 ? -22.137 0.191 4.580 1.00 54.12 102 ASP A N 1
ATOM 778 C CA . ASP A 1 102 ? -22.539 1.567 4.933 1.00 54.12 102 ASP A CA 1
ATOM 779 C C . ASP A 1 102 ? -23.844 2.011 4.240 1.00 54.12 102 ASP A C 1
ATOM 781 O O . ASP A 1 102 ? -24.629 2.780 4.801 1.00 54.12 102 ASP A O 1
ATOM 785 N N . ARG A 1 103 ? -24.125 1.516 3.025 1.00 53.81 103 ARG A N 1
ATOM 786 C CA . ARG A 1 103 ? -25.388 1.821 2.327 1.00 53.81 103 ARG A CA 1
ATOM 787 C C . ARG A 1 103 ? -26.582 1.105 2.954 1.00 53.81 103 ARG A C 1
ATOM 789 O O . ARG A 1 103 ? -27.669 1.675 2.988 1.00 53.81 103 ARG A O 1
ATOM 796 N N . GLU A 1 104 ? -26.379 -0.094 3.488 1.00 47.34 104 GLU A N 1
ATOM 797 C CA . GLU A 1 104 ? -27.434 -0.871 4.147 1.00 47.34 104 GLU A CA 1
ATOM 798 C C . GLU A 1 104 ? -27.796 -0.301 5.531 1.00 47.34 104 GLU A C 1
ATOM 800 O O . GLU A 1 104 ? -28.968 -0.262 5.897 1.00 47.34 104 GLU A O 1
ATOM 805 N N . ALA A 1 105 ? -26.833 0.298 6.244 1.00 51.28 105 ALA A N 1
ATOM 806 C CA . ALA A 1 105 ? -27.082 1.016 7.500 1.00 51.28 105 ALA A CA 1
ATOM 807 C C . ALA A 1 105 ? -27.892 2.322 7.335 1.00 51.28 105 ALA A C 1
ATOM 809 O O . ALA A 1 105 ? -28.413 2.854 8.315 1.00 51.28 105 ALA A O 1
ATOM 810 N N . THR A 1 106 ? -28.030 2.836 6.108 1.00 55.44 106 THR A N 1
ATOM 811 C CA . THR A 1 106 ? -28.802 4.062 5.829 1.00 55.44 106 THR A CA 1
ATOM 812 C C . THR A 1 106 ? -30.261 3.759 5.454 1.00 55.44 106 THR A C 1
ATOM 814 O O . THR A 1 106 ? -31.083 4.670 5.388 1.00 55.44 106 THR A O 1
ATOM 817 N N . HIS A 1 107 ? -30.620 2.485 5.262 1.00 51.16 107 HIS A N 1
ATOM 818 C CA . HIS A 1 107 ? -31.973 2.060 4.897 1.00 51.16 107 HIS A CA 1
ATOM 819 C C . HIS A 1 107 ? -32.687 1.356 6.065 1.00 51.16 107 HIS A C 1
ATOM 821 O O . HIS A 1 107 ? -33.290 0.300 5.901 1.00 51.16 107 HIS A O 1
ATOM 827 N N . ALA A 1 108 ? -32.647 1.947 7.263 1.00 51.00 108 ALA A N 1
ATOM 828 C CA . ALA A 1 108 ? -33.544 1.536 8.340 1.00 51.00 108 ALA A CA 1
ATOM 829 C C . ALA A 1 108 ? -34.988 1.975 7.994 1.00 51.00 108 ALA A C 1
ATOM 831 O O . ALA A 1 108 ? -35.217 3.164 7.748 1.00 51.00 108 ALA A O 1
ATOM 832 N N . PRO A 1 109 ? -35.966 1.052 7.938 1.00 51.88 109 PRO A N 1
ATOM 833 C CA . PRO A 1 109 ? -37.343 1.362 7.577 1.00 51.88 109 PRO A CA 1
ATOM 834 C C . PRO A 1 109 ? -37.986 2.208 8.676 1.00 51.88 109 PRO A C 1
ATOM 836 O O . PRO A 1 109 ? -38.172 1.760 9.806 1.00 51.88 109 PRO A O 1
ATOM 839 N N . GLY A 1 110 ? -38.322 3.450 8.326 1.00 50.03 110 GLY A N 1
ATOM 840 C CA . GLY A 1 110 ? -39.137 4.324 9.154 1.00 50.03 110 GLY A CA 1
ATOM 841 C C . GLY A 1 110 ? -40.502 3.690 9.391 1.00 50.03 110 GLY A C 1
ATOM 842 O O . GLY A 1 110 ? -41.378 3.723 8.530 1.00 50.03 110 GLY A O 1
ATOM 843 N N . SER A 1 111 ? -40.666 3.122 10.578 1.00 60.25 111 SER A N 1
ATOM 844 C CA . SER A 1 111 ? -41.948 2.820 11.185 1.00 60.25 111 SER A CA 1
ATOM 845 C C . SER A 1 111 ? -42.789 4.097 11.271 1.00 60.25 111 SER A C 1
ATOM 847 O O . SER A 1 111 ? -42.420 5.076 11.919 1.00 60.25 111 SER A O 1
ATOM 849 N N . ARG A 1 112 ? -43.957 4.076 10.628 1.00 48.75 112 ARG A N 1
ATOM 850 C CA . ARG A 1 112 ? -45.091 4.936 10.974 1.00 48.75 112 ARG A CA 1
ATOM 851 C C . ARG A 1 112 ? -46.339 4.069 11.093 1.00 48.75 112 ARG A C 1
ATOM 853 O O . ARG A 1 112 ? -46.954 3.720 10.095 1.00 48.75 112 ARG A O 1
ATOM 860 N N . HIS A 1 113 ? -46.643 3.725 12.338 1.00 45.94 113 HIS A N 1
ATOM 861 C CA . HIS A 1 113 ? -48.006 3.625 12.869 1.00 45.94 113 HIS A CA 1
ATOM 862 C C . HIS A 1 113 ? -48.354 4.995 13.495 1.00 45.94 113 HIS A C 1
ATOM 864 O O . HIS A 1 113 ? -47.417 5.763 13.754 1.00 45.94 113 HIS A O 1
ATOM 870 N N . PRO A 1 114 ? -49.628 5.359 13.733 1.00 66.25 114 PRO A N 1
ATOM 871 C CA . PRO A 1 114 ? -50.802 4.518 13.998 1.00 66.25 114 PRO A CA 1
ATOM 872 C C . PRO A 1 114 ? -51.648 4.200 12.769 1.00 66.25 114 PRO A C 1
ATOM 874 O O . PRO A 1 114 ? -51.942 5.129 11.986 1.00 66.25 114 PRO A O 1
#

Secondary structure (DSSP, 8-state):
---SSHHHHHHHHHHHHHHHHHHHHHHHHHHH--SSHHHHHHHHHHHHHHHHHHHHHS-TTS-SS-----SHHHHHHHHHHHHHHHHHHHHHHHHHHHHHHHHHTT--------

Foldseek 3Di:
DDDPPPPVVVVLVVVLVVLVVVLVVLVVCLVVDDDDDVNVVSLVVNLVSLVSNLCSLVPCVVVPDPDPPPDPVVVVSVVVSVVSVVVNVVSVVVVVVVVVVVVVVVPDDDDDDD

pLDDT: mean 74.58, std 18.29, range [33.91, 98.0]

Organism: Streptomyces luteoverticillatus (NCBI:txid66425)